Protein AF-A0A0R2QMW4-F1 (afdb_monomer)

Foldseek 3Di:
DVVLVCCCVQQPLNLVSLQVLLVVLQVCLVPPLVLVVDDDPVSSVVSVVSSVVSNVSSVVSVVRNCCQLCVHDPDDHPDGHPHND

pLDDT: mean 87.37, std 10.5, range [60.19, 97.88]

Secondary structure (DSSP, 8-state):
-HHHHHHHHTTSSHHHHHHHHHHHHHHHHHHH--GGG--SHHHHHHHHHHHHHHHHHHHHHHHHHHHHHTT---SS-SS--S---

Structure (mmCIF, N/CA/C/O backbone):
data_AF-A0A0R2QMW4-F1
#
_entry.id   AF-A0A0R2QMW4-F1
#
loop_
_atom_site.group_PDB
_atom_site.id
_atom_site.type_symbol
_atom_site.label_atom_id
_atom_site.label_alt_id
_atom_site.label_comp_id
_atom_site.label_asym_id
_atom_site.label_entity_id
_atom_site.label_seq_id
_atom_site.pdbx_PDB_ins_code
_atom_site.Cartn_x
_atom_site.Cartn_y
_atom_site.Cartn_z
_atom_site.occupancy
_atom_site.B_iso_or_equiv
_atom_site.auth_seq_id
_atom_site.auth_comp_id
_atom_site.auth_asym_id
_atom_site.auth_atom_id
_atom_site.pdbx_PDB_model_num
ATOM 1 N N . MET A 1 1 ? 3.800 -9.945 1.089 1.00 60.19 1 MET A N 1
ATOM 2 C CA . MET A 1 1 ? 4.597 -8.743 1.428 1.00 60.19 1 MET A CA 1
ATOM 3 C C . MET A 1 1 ? 6.073 -8.897 1.135 1.00 60.19 1 MET A C 1
ATOM 5 O O . MET A 1 1 ? 6.599 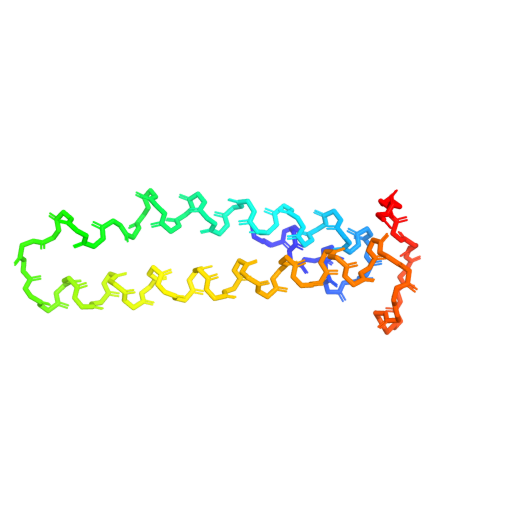-8.018 0.479 1.00 60.19 1 MET A O 1
ATOM 9 N N . ILE A 1 2 ? 6.722 -10.000 1.521 1.00 71.62 2 ILE A N 1
ATOM 10 C CA . ILE A 1 2 ? 8.163 -10.181 1.267 1.00 71.62 2 ILE A CA 1
ATOM 11 C C . ILE A 1 2 ? 8.489 -10.144 -0.234 1.00 71.62 2 ILE A C 1
ATOM 13 O O . ILE A 1 2 ? 9.338 -9.371 -0.646 1.00 71.62 2 ILE A O 1
ATOM 17 N N . ILE A 1 3 ? 7.758 -10.892 -1.065 1.00 67.19 3 ILE A N 1
ATOM 18 C CA . ILE A 1 3 ? 8.027 -10.945 -2.513 1.00 67.19 3 ILE A CA 1
ATOM 19 C C . ILE A 1 3 ? 7.762 -9.587 -3.184 1.00 67.19 3 ILE A C 1
ATOM 21 O O . ILE A 1 3 ? 8.651 -9.059 -3.833 1.00 67.19 3 ILE A O 1
ATOM 25 N N . GLY A 1 4 ? 6.596 -8.965 -2.967 1.00 61.66 4 GLY A N 1
ATOM 26 C CA . GLY A 1 4 ? 6.306 -7.634 -3.529 1.00 61.66 4 GLY A CA 1
ATOM 27 C C . GLY A 1 4 ? 7.276 -6.544 -3.050 1.00 61.66 4 GLY A C 1
ATOM 28 O O . GLY A 1 4 ? 7.707 -5.716 -3.842 1.00 61.66 4 GLY A O 1
ATOM 29 N N . GLY A 1 5 ? 7.686 -6.590 -1.778 1.00 65.62 5 GLY A N 1
ATOM 30 C CA . GLY A 1 5 ? 8.703 -5.690 -1.234 1.0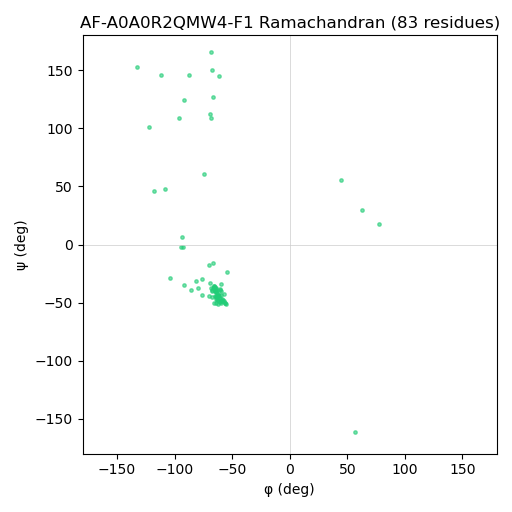0 65.62 5 GLY A CA 1
ATOM 31 C C . GLY A 1 5 ? 10.087 -5.915 -1.845 1.00 65.62 5 GLY A C 1
ATOM 32 O O . GLY A 1 5 ? 10.786 -4.946 -2.107 1.00 65.62 5 GLY A O 1
ATOM 33 N N . LEU A 1 6 ? 10.467 -7.165 -2.132 1.00 69.88 6 LEU A N 1
ATOM 34 C CA . LEU A 1 6 ? 11.723 -7.492 -2.817 1.00 69.88 6 LEU A CA 1
ATOM 35 C C . LEU A 1 6 ? 11.729 -7.026 -4.276 1.00 69.88 6 LEU A C 1
ATOM 37 O O . LEU A 1 6 ? 12.756 -6.545 -4.736 1.00 69.88 6 LEU A O 1
ATOM 41 N N . TYR A 1 7 ? 10.601 -7.116 -4.984 1.00 63.09 7 TYR A N 1
ATOM 42 C CA . TYR A 1 7 ? 10.478 -6.600 -6.355 1.00 63.09 7 TYR A CA 1
ATOM 43 C C . TYR A 1 7 ? 10.710 -5.084 -6.395 1.00 63.09 7 TYR A C 1
ATOM 45 O O . TYR A 1 7 ? 11.505 -4.600 -7.197 1.00 63.09 7 TYR A O 1
ATOM 53 N N . VAL A 1 8 ? 10.094 -4.345 -5.464 1.00 63.91 8 VAL A N 1
ATOM 54 C CA . VAL A 1 8 ? 10.300 -2.893 -5.342 1.00 63.91 8 VAL A CA 1
ATOM 55 C C . VAL A 1 8 ? 11.723 -2.558 -4.891 1.00 63.91 8 VAL A C 1
ATOM 57 O O . VAL A 1 8 ? 12.353 -1.688 -5.480 1.00 63.91 8 VAL A O 1
ATOM 60 N N . ALA A 1 9 ? 12.260 -3.253 -3.884 1.00 68.19 9 ALA A N 1
ATOM 61 C CA . ALA A 1 9 ? 13.581 -2.953 -3.326 1.00 68.19 9 ALA A CA 1
ATOM 62 C C . ALA A 1 9 ? 14.744 -3.283 -4.275 1.00 68.19 9 ALA A C 1
ATOM 64 O O . ALA A 1 9 ? 15.761 -2.599 -4.249 1.00 68.19 9 ALA A O 1
ATOM 65 N N . LEU A 1 10 ? 14.609 -4.329 -5.095 1.00 71.19 10 LEU A N 1
ATOM 66 C CA . LEU A 1 10 ? 15.625 -4.737 -6.071 1.00 71.19 10 LEU A CA 1
ATOM 67 C C . LEU A 1 10 ? 15.404 -4.109 -7.454 1.00 71.19 10 LEU A C 1
ATOM 69 O O . LEU A 1 10 ? 16.190 -4.354 -8.364 1.00 71.19 10 LEU A O 1
ATOM 73 N N . GLY A 1 11 ? 14.332 -3.332 -7.639 1.00 64.19 11 GLY A N 1
ATOM 74 C CA . GLY A 1 11 ? 14.005 -2.742 -8.934 1.00 64.19 11 GLY A CA 1
ATOM 75 C C . GLY A 1 11 ? 13.716 -3.786 -10.019 1.00 64.19 11 GLY A C 1
ATOM 76 O O . GLY A 1 11 ? 14.020 -3.546 -11.184 1.00 64.19 11 GLY A O 1
ATOM 77 N N . ILE A 1 12 ? 13.196 -4.957 -9.633 1.00 73.50 12 ILE A N 1
ATOM 78 C CA . ILE A 1 12 ? 12.774 -6.019 -10.554 1.00 73.50 12 ILE A CA 1
ATOM 79 C C . ILE A 1 12 ? 11.272 -5.848 -10.758 1.00 73.50 12 ILE A C 1
ATOM 81 O O . ILE A 1 12 ? 10.500 -6.082 -9.831 1.00 73.50 12 ILE A O 1
ATOM 85 N N . TYR A 1 13 ? 10.865 -5.409 -11.948 1.00 79.38 13 TYR A N 1
ATOM 86 C CA . TYR A 1 13 ? 9.496 -5.034 -12.300 1.00 79.38 13 TYR A CA 1
ATOM 87 C C . TYR A 1 13 ? 8.854 -4.172 -11.206 1.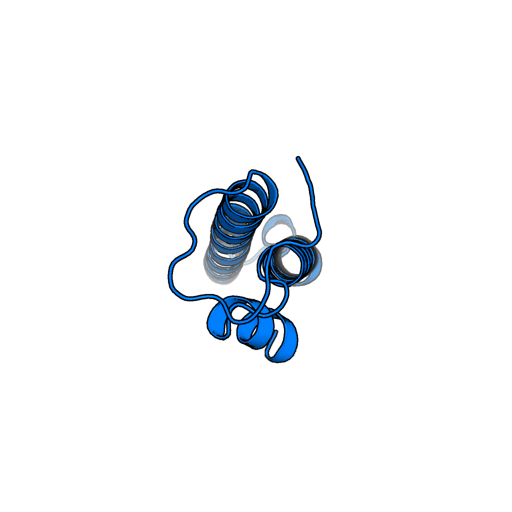00 79.38 13 TYR A C 1
ATOM 89 O O . TYR A 1 13 ? 7.844 -4.538 -10.598 1.00 79.38 13 TYR A O 1
ATOM 97 N N . ALA A 1 14 ? 9.527 -3.062 -10.880 1.00 80.62 14 ALA A N 1
ATOM 98 C CA . ALA A 1 14 ? 9.206 -2.226 -9.727 1.00 80.62 14 ALA A CA 1
ATOM 99 C C . ALA A 1 14 ? 7.776 -1.670 -9.779 1.00 80.62 14 ALA A C 1
ATOM 101 O O . ALA A 1 14 ? 7.119 -1.575 -8.745 1.00 80.62 14 ALA A O 1
ATOM 102 N N . ASP A 1 15 ? 7.270 -1.376 -10.974 1.00 84.94 15 ASP A N 1
ATOM 103 C CA . ASP A 1 15 ? 5.881 -1.002 -11.225 1.00 84.94 15 ASP A CA 1
ATOM 104 C C . ASP A 1 15 ? 4.902 -2.130 -10.861 1.00 84.94 15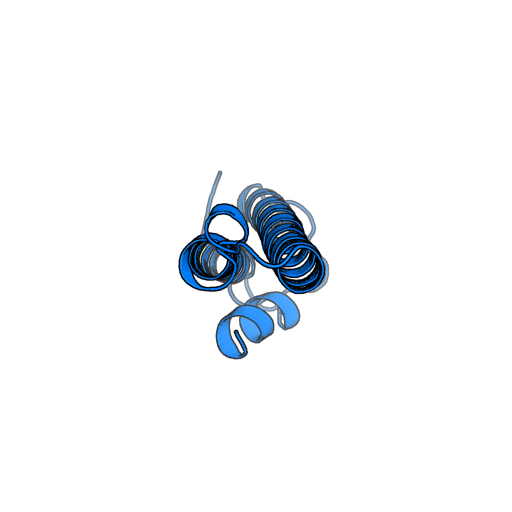 ASP A C 1
ATOM 106 O O . ASP A 1 15 ? 3.986 -1.924 -10.064 1.00 84.94 15 ASP A O 1
ATOM 110 N N . LEU A 1 16 ? 5.117 -3.350 -11.356 1.00 86.12 16 LEU A N 1
ATOM 111 C CA . LEU A 1 16 ? 4.292 -4.508 -11.011 1.00 86.12 16 LEU A CA 1
ATOM 112 C C . LEU A 1 16 ? 4.352 -4.817 -9.510 1.00 86.12 16 LEU A C 1
ATOM 114 O O . LEU A 1 16 ? 3.321 -5.071 -8.884 1.00 86.12 16 LEU A O 1
ATOM 118 N N . GLY A 1 17 ? 5.547 -4.766 -8.918 1.00 86.19 17 GLY A N 1
ATOM 119 C CA . GLY A 1 17 ? 5.746 -4.930 -7.481 1.00 86.19 17 GLY A CA 1
ATOM 120 C C . GLY A 1 17 ? 4.952 -3.897 -6.682 1.00 86.19 17 GLY A C 1
ATOM 121 O O . GLY A 1 17 ? 4.214 -4.260 -5.764 1.00 86.19 17 GLY A O 1
ATOM 122 N N . ALA A 1 18 ? 5.038 -2.626 -7.072 1.00 88.94 18 ALA A N 1
ATOM 123 C CA . ALA A 1 18 ? 4.331 -1.526 -6.433 1.00 88.94 18 ALA A CA 1
ATOM 124 C C . ALA A 1 18 ? 2.803 -1.646 -6.582 1.00 88.94 18 ALA A C 1
ATOM 126 O O . ALA A 1 18 ? 2.070 -1.456 -5.609 1.00 88.94 18 ALA A O 1
ATOM 127 N N . LEU A 1 19 ? 2.305 -2.064 -7.749 1.00 91.25 19 LEU A N 1
ATOM 128 C CA . LEU A 1 19 ? 0.879 -2.307 -7.966 1.00 91.25 19 LEU A CA 1
ATOM 129 C C . LEU A 1 19 ? 0.353 -3.456 -7.088 1.00 91.25 19 LEU A C 1
ATOM 131 O O . LEU A 1 19 ? -0.686 -3.323 -6.436 1.00 91.25 19 LEU A O 1
ATOM 135 N N . LEU A 1 20 ? 1.083 -4.572 -7.014 1.00 90.38 20 LEU A N 1
ATOM 136 C CA . LEU A 1 20 ? 0.718 -5.707 -6.160 1.00 90.38 20 LEU A CA 1
ATOM 137 C C . LEU A 1 20 ? 0.754 -5.342 -4.668 1.00 90.38 20 LEU A C 1
ATOM 139 O O . LEU A 1 20 ? -0.108 -5.792 -3.904 1.00 90.38 20 LEU A O 1
ATOM 143 N N . LEU A 1 21 ? 1.716 -4.514 -4.245 1.00 90.56 21 LEU A N 1
ATOM 144 C CA . LEU A 1 21 ? 1.761 -3.966 -2.888 1.00 90.56 21 LEU A CA 1
ATOM 145 C C . LEU A 1 21 ? 0.532 -3.099 -2.599 1.00 90.56 21 LEU A C 1
ATOM 147 O O . LEU A 1 21 ? -0.117 -3.315 -1.575 1.00 90.56 21 LEU A O 1
ATOM 151 N N . ALA A 1 22 ? 0.169 -2.183 -3.502 1.00 94.50 22 ALA A N 1
ATOM 152 C CA . ALA A 1 22 ? -1.008 -1.331 -3.347 1.00 94.50 22 ALA A CA 1
ATOM 153 C C . ALA A 1 22 ? -2.294 -2.156 -3.178 1.00 94.50 22 ALA A C 1
ATOM 155 O O . ALA A 1 22 ? -3.048 -1.940 -2.227 1.00 94.50 22 ALA A O 1
ATOM 156 N N . ILE A 1 23 ? -2.515 -3.151 -4.049 1.00 94.38 23 ILE A N 1
ATOM 157 C CA . ILE A 1 23 ? -3.690 -4.035 -3.990 1.00 94.38 23 ILE A CA 1
ATOM 158 C C . ILE A 1 23 ? -3.748 -4.771 -2.650 1.00 94.38 23 ILE A C 1
ATOM 160 O O . ILE A 1 23 ? -4.787 -4.782 -1.988 1.00 94.38 23 ILE A O 1
ATOM 164 N N . PHE A 1 24 ? -2.637 -5.371 -2.222 1.00 92.06 24 PHE A N 1
ATOM 165 C CA . PHE A 1 24 ? -2.599 -6.085 -0.951 1.00 92.06 24 PHE A CA 1
ATOM 166 C C . PHE A 1 24 ? -2.866 -5.161 0.240 1.00 92.06 24 PHE A C 1
ATOM 168 O O . PHE A 1 24 ? -3.618 -5.536 1.137 1.00 92.06 24 PHE A O 1
ATOM 175 N N . LEU A 1 25 ? -2.256 -3.974 0.269 1.00 94.44 25 LEU A N 1
ATOM 176 C CA . LEU A 1 25 ? -2.400 -3.027 1.374 1.00 94.44 25 LEU A CA 1
ATOM 177 C C . LEU A 1 25 ? -3.842 -2.537 1.503 1.00 94.44 25 LEU A C 1
ATOM 179 O O . LEU A 1 25 ? -4.357 -2.482 2.618 1.00 94.44 25 LEU A O 1
ATOM 183 N N . LEU A 1 26 ? -4.520 -2.274 0.382 1.00 96.25 26 LEU A N 1
ATOM 184 C CA . LEU A 1 26 ? -5.945 -1.943 0.379 1.00 96.25 26 LEU A CA 1
ATOM 185 C C . LEU A 1 26 ? -6.789 -3.119 0.879 1.00 96.25 26 LEU A C 1
ATOM 187 O O . LEU A 1 26 ? -7.585 -2.953 1.801 1.00 96.25 26 LEU A O 1
ATOM 191 N N . LEU A 1 27 ? -6.588 -4.324 0.338 1.00 94.94 27 LEU A N 1
ATOM 192 C CA . LEU A 1 27 ? -7.319 -5.512 0.793 1.00 94.94 27 LEU A CA 1
ATOM 193 C C . LEU A 1 27 ? -7.124 -5.762 2.294 1.00 94.94 27 LEU A C 1
ATOM 195 O O . LEU A 1 27 ? -8.091 -6.052 2.996 1.00 94.94 27 LEU A O 1
ATOM 199 N N . SER A 1 28 ? -5.893 -5.617 2.784 1.00 93.50 28 SER A N 1
ATOM 200 C CA . SER A 1 28 ? -5.552 -5.738 4.199 1.00 93.50 28 SER A CA 1
ATOM 201 C C . SER A 1 28 ? -6.225 -4.648 5.037 1.00 93.50 28 SER A C 1
ATOM 203 O O . SER A 1 28 ? -6.869 -4.966 6.031 1.00 93.50 28 SER A O 1
ATOM 205 N N . ALA A 1 29 ? -6.176 -3.379 4.613 1.00 94.81 29 ALA A N 1
ATOM 206 C CA . ALA A 1 29 ? -6.836 -2.277 5.314 1.00 94.81 29 ALA A CA 1
ATOM 207 C C . ALA A 1 29 ? -8.336 -2.548 5.517 1.00 94.81 29 ALA A C 1
ATOM 209 O O . ALA A 1 29 ? -8.821 -2.506 6.644 1.00 94.81 29 ALA A O 1
ATOM 210 N N . PHE A 1 30 ? -9.061 -2.904 4.452 1.00 94.69 30 PHE A N 1
ATOM 211 C CA . PHE A 1 30 ? -10.512 -3.097 4.530 1.00 94.69 30 PHE A CA 1
ATOM 212 C C . PHE A 1 30 ? -10.941 -4.414 5.192 1.00 94.69 30 PHE A C 1
ATOM 214 O O . PHE A 1 30 ? -12.020 -4.457 5.782 1.00 94.69 30 PHE A O 1
ATOM 221 N N . LYS A 1 31 ? -10.138 -5.485 5.102 1.00 93.56 31 LYS A N 1
ATOM 222 C CA . LYS A 1 31 ? -10.484 -6.789 5.697 1.00 93.56 31 LYS A CA 1
ATOM 223 C C . LYS A 1 31 ? -9.971 -6.983 7.121 1.00 93.56 31 LYS A C 1
ATOM 225 O O . LYS A 1 31 ? -10.631 -7.677 7.885 1.00 93.56 31 LYS A O 1
ATOM 230 N N . MET A 1 32 ? -8.801 -6.440 7.455 1.00 91.94 32 MET A N 1
ATOM 231 C CA . MET A 1 32 ? -8.128 -6.687 8.737 1.00 91.94 32 MET A CA 1
ATOM 232 C C . MET A 1 32 ? -8.251 -5.514 9.710 1.00 91.94 32 MET A C 1
ATOM 234 O O . MET A 1 32 ? -8.265 -5.755 10.908 1.00 91.94 32 MET A O 1
ATOM 238 N N . HIS A 1 33 ? -8.368 -4.277 9.211 1.00 95.50 33 HIS A N 1
ATOM 239 C CA . HIS A 1 33 ? -8.410 -3.060 10.032 1.00 95.50 33 HIS A CA 1
ATOM 240 C C . HIS A 1 33 ? -9.731 -2.301 9.888 1.00 95.50 33 HIS A C 1
ATOM 242 O O . HIS A 1 33 ? -9.777 -1.081 9.713 1.00 95.50 33 HIS A O 1
ATOM 248 N N . ASN A 1 34 ? -10.837 -3.039 9.951 1.00 93.94 34 ASN A N 1
ATOM 249 C CA . ASN A 1 34 ? -12.204 -2.535 9.840 1.00 93.94 34 ASN A CA 1
ATOM 250 C C . ASN A 1 34 ? -12.663 -1.792 11.110 1.00 93.94 34 ASN A C 1
ATOM 252 O O . ASN A 1 34 ? -13.657 -2.142 11.742 1.00 93.94 34 ASN A O 1
ATOM 256 N N . PHE A 1 35 ? -11.967 -0.713 11.475 1.00 95.25 35 PHE A N 1
ATOM 257 C CA . PHE A 1 35 ? -12.181 0.046 12.715 1.00 95.25 35 PHE A CA 1
ATOM 258 C C . PHE A 1 35 ? -13.627 0.534 12.928 1.00 95.25 35 PHE A C 1
ATOM 260 O O . PHE A 1 35 ? -14.047 0.771 14.060 1.00 95.25 35 PHE A O 1
ATOM 267 N N . TRP A 1 36 ? -14.416 0.686 11.860 1.00 95.62 36 TRP A N 1
ATOM 268 C CA . TRP A 1 36 ? -15.830 1.070 11.933 1.00 95.62 36 TRP A CA 1
ATOM 269 C C . TRP A 1 36 ? -16.728 0.014 12.589 1.00 95.62 36 TRP A C 1
ATOM 271 O O . TRP A 1 36 ? -17.836 0.355 12.994 1.00 95.62 36 TRP A O 1
ATOM 281 N N . THR A 1 37 ? -16.275 -1.235 12.731 1.00 95.62 37 THR A N 1
ATOM 282 C CA . THR A 1 37 ? -17.019 -2.291 13.437 1.00 95.62 37 THR A CA 1
ATOM 283 C C . THR A 1 37 ? -16.622 -2.428 14.910 1.00 95.62 37 THR A C 1
ATOM 285 O O . THR A 1 37 ? -17.191 -3.259 15.613 1.00 95.62 37 THR A O 1
ATOM 288 N N . VAL A 1 38 ? -15.645 -1.651 15.393 1.00 95.94 38 VAL A N 1
ATOM 289 C CA . VAL A 1 38 ? -15.108 -1.765 16.758 1.00 95.94 38 VAL A CA 1
ATOM 290 C C . VAL A 1 38 ? -1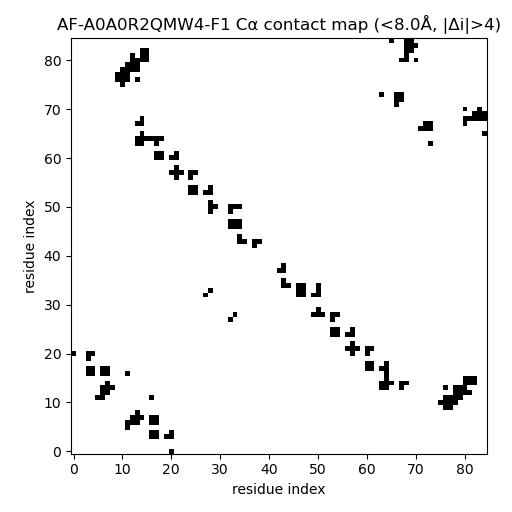5.853 -0.827 17.711 1.00 95.94 38 VAL A C 1
ATOM 292 O O . VAL A 1 38 ? -15.921 0.381 17.478 1.00 95.94 38 VAL A O 1
ATOM 295 N N . ALA A 1 39 ? -16.412 -1.387 18.790 1.00 95.62 39 ALA A N 1
ATOM 296 C CA . ALA A 1 39 ? -17.185 -0.640 19.787 1.00 95.62 39 ALA A CA 1
ATOM 297 C C . ALA A 1 39 ? -16.311 -0.002 20.878 1.00 95.62 39 ALA A C 1
ATOM 299 O O . ALA A 1 39 ? -16.575 1.124 21.295 1.00 95.62 39 ALA A O 1
ATOM 300 N N . ASP A 1 40 ? -15.270 -0.709 21.327 1.00 97.12 40 ASP A N 1
ATOM 301 C CA . ASP A 1 40 ? -14.323 -0.176 22.306 1.00 97.12 40 ASP A CA 1
ATOM 302 C C . ASP A 1 40 ? -13.523 0.990 21.706 1.00 97.12 40 ASP A C 1
ATOM 304 O O . ASP A 1 40 ? -12.928 0.869 20.632 1.00 97.12 40 ASP A O 1
ATOM 308 N N . ALA A 1 41 ? -13.510 2.132 22.394 1.00 95.25 41 ALA A N 1
ATOM 309 C CA . ALA A 1 41 ? -12.919 3.362 21.874 1.00 95.25 41 ALA A CA 1
ATOM 310 C C . ALA A 1 41 ? -11.398 3.254 21.681 1.00 95.25 41 ALA A C 1
ATOM 312 O O . ALA A 1 41 ? -10.857 3.781 20.705 1.00 95.25 41 ALA A O 1
ATOM 313 N N . GLN A 1 42 ? -10.711 2.551 22.582 1.00 95.81 42 GLN A N 1
ATOM 314 C CA . GLN A 1 42 ? -9.257 2.447 22.568 1.00 95.81 42 GLN A CA 1
ATOM 315 C C . GLN A 1 42 ? -8.790 1.479 21.470 1.00 95.81 42 GLN A C 1
ATOM 317 O O . GLN A 1 42 ? -7.899 1.810 20.683 1.00 95.81 42 GLN A O 1
ATOM 322 N N . ALA A 1 43 ? -9.459 0.334 21.331 1.00 95.62 43 ALA A N 1
ATOM 323 C CA . ALA A 1 43 ? -9.244 -0.608 20.236 1.00 95.62 43 ALA A CA 1
ATOM 324 C C . ALA A 1 43 ? -9.605 0.005 18.873 1.00 95.62 43 ALA A C 1
ATOM 326 O O . ALA A 1 43 ? -8.862 -0.159 17.906 1.00 95.62 43 ALA A O 1
ATOM 327 N N . LYS A 1 44 ? -10.693 0.783 18.791 1.00 97.25 44 LYS A N 1
ATOM 328 C CA . LYS A 1 44 ? -11.086 1.487 17.561 1.00 97.25 44 LYS A CA 1
ATOM 329 C C . LYS A 1 44 ? -10.006 2.453 17.087 1.00 97.25 44 LYS A C 1
ATOM 331 O O . LYS A 1 44 ? -9.716 2.503 15.894 1.00 97.25 44 LYS A O 1
ATOM 336 N N . GLN A 1 45 ? -9.396 3.212 17.998 1.00 97.56 45 GLN A N 1
ATOM 337 C CA . GLN A 1 45 ? -8.313 4.133 17.650 1.00 97.56 45 GLN A CA 1
ATOM 338 C C . GLN A 1 45 ? -7.068 3.391 17.140 1.00 97.56 45 GLN A C 1
ATOM 340 O O . GLN A 1 45 ? -6.438 3.835 16.173 1.00 97.56 45 GLN A O 1
ATOM 345 N N . ALA A 1 46 ? -6.725 2.255 17.754 1.00 97.00 46 ALA A N 1
ATOM 346 C CA . ALA A 1 46 ? -5.617 1.417 17.304 1.00 97.00 46 ALA A CA 1
ATOM 347 C C . ALA A 1 46 ? -5.868 0.854 15.893 1.00 97.00 46 ALA A C 1
ATOM 349 O O . ALA A 1 46 ? -5.019 1.007 15.011 1.00 97.00 46 ALA A O 1
ATOM 350 N N . GLU A 1 47 ? -7.056 0.296 15.645 1.00 97.50 47 GLU A N 1
ATOM 351 C CA . GLU A 1 47 ? -7.440 -0.214 14.324 1.00 97.50 47 GLU A CA 1
ATOM 352 C C . GLU A 1 47 ? -7.488 0.892 13.266 1.00 97.50 47 GLU A C 1
ATOM 354 O O . GLU A 1 47 ? -6.956 0.728 12.170 1.00 97.50 47 GLU A O 1
ATOM 359 N N . MET A 1 48 ? -8.032 2.065 13.603 1.00 97.81 48 MET A N 1
ATOM 360 C CA . MET A 1 48 ? -8.050 3.217 12.699 1.00 97.81 48 MET A CA 1
ATOM 361 C C . MET A 1 48 ? -6.628 3.655 12.328 1.00 97.81 48 MET A C 1
ATOM 363 O O . MET A 1 48 ? -6.357 3.969 11.171 1.00 97.81 48 MET A O 1
ATOM 367 N N . THR A 1 49 ? -5.694 3.627 13.281 1.00 97.81 49 THR A N 1
ATOM 368 C CA . THR A 1 49 ? -4.285 3.946 13.019 1.00 97.81 49 THR A CA 1
ATOM 369 C C . THR A 1 49 ? -3.660 2.951 12.041 1.00 97.81 49 THR A C 1
ATOM 371 O O . THR A 1 49 ? -2.966 3.360 11.110 1.00 97.81 49 THR A O 1
ATOM 374 N N . ASN A 1 50 ? -3.911 1.651 12.211 1.00 97.25 50 ASN A N 1
ATOM 375 C CA . ASN A 1 50 ? -3.397 0.623 11.302 1.00 97.25 50 ASN A CA 1
ATOM 376 C C . ASN A 1 50 ? -4.034 0.708 9.908 1.00 97.25 50 ASN A C 1
ATOM 378 O O . ASN A 1 50 ? -3.324 0.606 8.906 1.00 97.25 50 ASN A O 1
ATOM 382 N N . PHE A 1 51 ? -5.336 0.992 9.829 1.00 97.75 51 PHE A N 1
ATOM 383 C CA . PHE A 1 51 ? -6.019 1.267 8.566 1.00 97.75 51 PHE A CA 1
ATOM 384 C C . PHE A 1 51 ? -5.355 2.426 7.815 1.00 97.75 51 PHE A C 1
ATOM 386 O O . PHE A 1 51 ? -5.000 2.286 6.645 1.00 97.75 51 PHE A O 1
ATOM 393 N N . MET A 1 52 ? -5.128 3.556 8.496 1.00 97.88 52 MET A N 1
ATOM 394 C CA . MET A 1 52 ? -4.514 4.737 7.883 1.00 97.88 52 MET A CA 1
ATOM 395 C C . MET A 1 52 ? -3.064 4.489 7.463 1.00 97.88 52 MET A C 1
ATOM 397 O O . MET A 1 52 ? -2.654 4.968 6.409 1.00 97.88 52 MET A O 1
ATOM 401 N N . LYS A 1 53 ? -2.299 3.693 8.222 1.00 97.06 53 LYS A N 1
ATOM 402 C CA . LYS A 1 53 ? -0.955 3.256 7.809 1.00 97.06 53 LYS A CA 1
ATOM 403 C C . LYS A 1 53 ? -1.000 2.460 6.507 1.00 97.06 53 LYS A C 1
ATOM 405 O O . LYS A 1 53 ? -0.258 2.781 5.583 1.00 97.06 53 LYS A O 1
ATOM 410 N N . ASN A 1 54 ? -1.879 1.462 6.409 1.00 96.31 54 ASN A N 1
ATOM 411 C CA . ASN A 1 54 ? -2.001 0.668 5.186 1.00 96.31 54 ASN A CA 1
ATOM 412 C C . ASN A 1 54 ? -2.472 1.521 4.005 1.00 96.31 54 ASN A C 1
ATOM 414 O O . ASN A 1 54 ? -1.955 1.357 2.903 1.00 96.31 54 ASN A O 1
ATOM 418 N N . LEU A 1 55 ? -3.394 2.461 4.229 1.00 97.19 55 LEU A N 1
ATOM 419 C CA . LEU A 1 55 ? -3.857 3.378 3.189 1.00 97.19 55 LEU A CA 1
ATOM 420 C C . LEU A 1 55 ? -2.737 4.313 2.705 1.00 97.19 55 LEU A C 1
ATOM 422 O O . LEU A 1 55 ? -2.557 4.477 1.500 1.00 97.19 55 LEU A O 1
ATOM 426 N N . ALA A 1 56 ? -1.947 4.879 3.621 1.00 97.31 56 ALA A N 1
ATOM 427 C CA . ALA A 1 56 ? -0.801 5.721 3.281 1.00 97.31 56 ALA A CA 1
ATOM 428 C C . ALA A 1 56 ? 0.265 4.943 2.492 1.00 97.31 56 ALA A C 1
ATOM 430 O O . ALA A 1 56 ? 0.760 5.425 1.473 1.00 97.31 56 ALA A O 1
ATOM 431 N N . LEU A 1 57 ? 0.577 3.712 2.914 1.00 95.62 57 LEU A N 1
ATOM 432 C CA . LEU A 1 57 ? 1.509 2.835 2.202 1.00 95.62 57 LEU A CA 1
ATOM 433 C C . LEU A 1 57 ? 0.969 2.409 0.828 1.00 95.62 57 LEU A C 1
ATOM 435 O O . LEU A 1 57 ? 1.743 2.308 -0.124 1.00 95.62 57 LEU A O 1
ATOM 439 N N . ALA A 1 58 ? -0.343 2.186 0.696 1.00 95.69 58 ALA A N 1
ATOM 440 C CA . ALA A 1 58 ? -0.966 1.901 -0.594 1.00 95.69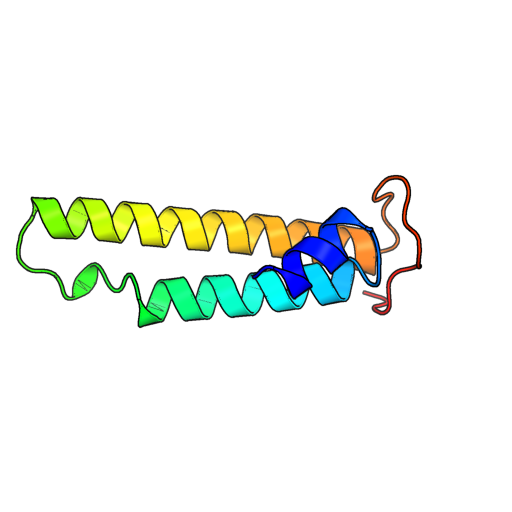 58 ALA A CA 1
ATOM 441 C C . ALA A 1 58 ? -0.832 3.102 -1.538 1.00 95.69 58 ALA A C 1
ATOM 443 O O . ALA A 1 58 ? -0.435 2.930 -2.686 1.00 95.69 58 ALA A O 1
ATOM 444 N N . GLY A 1 59 ? -1.077 4.319 -1.038 1.00 96.44 59 GLY A N 1
ATOM 445 C CA . GLY A 1 59 ? -0.860 5.558 -1.785 1.00 96.44 59 GLY A CA 1
ATOM 446 C C . GLY A 1 59 ? 0.592 5.723 -2.241 1.00 96.44 59 GLY A C 1
ATOM 447 O O . GLY A 1 59 ? 0.837 5.971 -3.418 1.00 96.44 59 GLY A O 1
ATOM 448 N N . ALA A 1 60 ? 1.560 5.503 -1.348 1.00 94.38 60 ALA A N 1
ATOM 449 C CA . ALA A 1 60 ? 2.982 5.536 -1.699 1.00 94.38 60 ALA A CA 1
ATOM 450 C C . ALA A 1 60 ? 3.341 4.494 -2.773 1.00 94.38 60 ALA A C 1
ATOM 452 O O . ALA A 1 60 ? 4.078 4.793 -3.709 1.00 94.38 60 ALA A O 1
ATOM 453 N N . SER A 1 61 ? 2.767 3.292 -2.679 1.00 92.94 61 SER A N 1
ATOM 454 C CA . SER A 1 61 ? 2.960 2.239 -3.680 1.00 92.94 61 SER A CA 1
ATOM 455 C C . SER A 1 61 ? 2.384 2.645 -5.043 1.00 92.94 61 SER A C 1
ATOM 457 O O . SER A 1 61 ? 3.028 2.446 -6.066 1.00 92.94 61 SER A O 1
ATOM 459 N N . LEU A 1 62 ? 1.213 3.288 -5.083 1.00 94.69 62 LEU A N 1
ATOM 460 C CA . LEU A 1 62 ? 0.636 3.792 -6.334 1.00 94.69 62 LEU A CA 1
ATOM 461 C C . LEU A 1 62 ? 1.465 4.923 -6.957 1.00 94.69 62 LEU A C 1
ATOM 463 O O . LEU A 1 62 ? 1.596 4.968 -8.177 1.00 94.69 62 LEU A O 1
ATOM 467 N N . ILE A 1 63 ? 2.063 5.802 -6.145 1.00 93.88 63 ILE A N 1
ATOM 468 C CA . ILE A 1 63 ? 2.986 6.834 -6.642 1.00 93.88 63 ILE A CA 1
ATOM 469 C C . ILE A 1 63 ? 4.189 6.183 -7.332 1.00 93.88 63 ILE A C 1
ATOM 471 O O . ILE A 1 63 ? 4.532 6.579 -8.442 1.00 93.88 63 ILE A O 1
ATOM 475 N N . ILE A 1 64 ? 4.793 5.160 -6.716 1.00 89.94 64 ILE A N 1
ATOM 476 C CA . ILE A 1 64 ? 5.917 4.420 -7.313 1.00 89.94 64 ILE A CA 1
ATOM 477 C C . ILE A 1 64 ? 5.487 3.732 -8.612 1.00 89.94 64 ILE A C 1
ATOM 479 O O . ILE A 1 64 ? 6.200 3.817 -9.607 1.00 89.94 64 ILE A O 1
ATOM 483 N N . PHE A 1 65 ? 4.313 3.094 -8.625 1.00 91.25 65 PHE A N 1
ATOM 484 C CA . PHE A 1 65 ? 3.769 2.453 -9.821 1.00 91.25 65 PHE A CA 1
ATOM 485 C C . PHE A 1 65 ? 3.654 3.430 -10.998 1.00 91.25 65 PHE A C 1
ATOM 487 O O . PHE A 1 65 ? 4.152 3.138 -12.082 1.00 91.25 65 PHE A O 1
ATOM 494 N N . VAL A 1 66 ? 3.050 4.601 -10.776 1.00 92.19 66 VAL A N 1
ATOM 495 C CA . VAL A 1 66 ? 2.890 5.627 -11.818 1.00 92.19 66 VAL A CA 1
ATOM 496 C C . VAL A 1 66 ? 4.237 6.217 -12.226 1.00 92.19 66 VAL A C 1
ATOM 498 O O . VAL A 1 66 ? 4.472 6.421 -13.414 1.00 92.19 66 VAL A O 1
ATOM 501 N N . LEU A 1 67 ? 5.140 6.459 -11.273 1.00 90.75 67 LEU A N 1
ATOM 502 C CA . LEU A 1 67 ? 6.471 6.991 -11.562 1.00 90.75 67 LEU A CA 1
ATOM 503 C C . LEU A 1 67 ? 7.251 6.048 -12.485 1.00 90.75 67 LEU A C 1
ATOM 505 O O . LEU A 1 67 ? 7.751 6.486 -13.512 1.00 90.75 67 LEU A O 1
ATOM 509 N N . VAL A 1 68 ? 7.306 4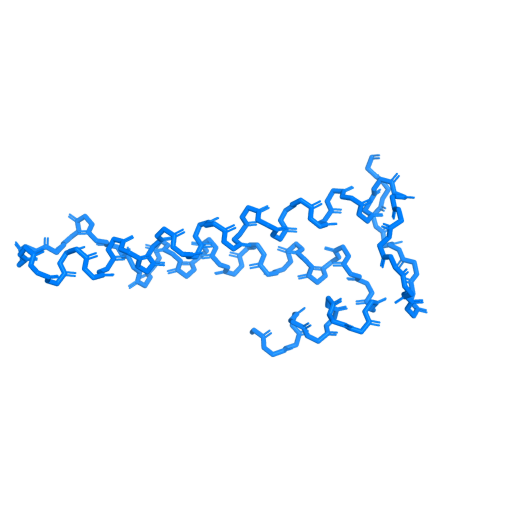.757 -12.154 1.00 88.12 68 VAL A N 1
ATOM 510 C CA . VAL A 1 68 ? 8.036 3.759 -12.949 1.00 88.12 68 VAL A CA 1
ATOM 511 C C . VAL A 1 68 ? 7.334 3.497 -14.285 1.00 88.12 68 VAL A C 1
ATOM 513 O O . VAL A 1 68 ? 7.989 3.488 -15.322 1.00 88.12 68 VAL A O 1
ATOM 516 N N . GLY A 1 69 ? 6.006 3.341 -14.288 1.00 87.00 69 GLY A N 1
ATOM 517 C CA . GLY A 1 69 ? 5.237 3.052 -15.505 1.00 87.00 69 GLY A CA 1
ATOM 518 C C . GLY A 1 69 ? 5.153 4.214 -16.504 1.00 87.00 69 GLY A C 1
ATOM 519 O O . GLY A 1 69 ? 4.847 3.986 -17.669 1.00 87.00 69 GLY A O 1
ATOM 520 N N . SER A 1 70 ? 5.444 5.449 -16.079 1.00 88.69 70 SER A N 1
ATOM 521 C CA . SER A 1 70 ? 5.577 6.617 -16.971 1.00 88.69 70 SER A CA 1
ATOM 522 C C . SER A 1 70 ? 7.022 6.872 -17.428 1.00 88.69 70 SER A C 1
ATOM 524 O O . SER A 1 70 ? 7.302 7.882 -18.074 1.00 88.69 70 SER A O 1
ATOM 526 N N . GLY A 1 71 ? 7.956 5.970 -17.097 1.00 82.88 71 GLY A N 1
ATOM 527 C CA . GLY A 1 71 ? 9.373 6.093 -17.452 1.00 82.88 71 GLY 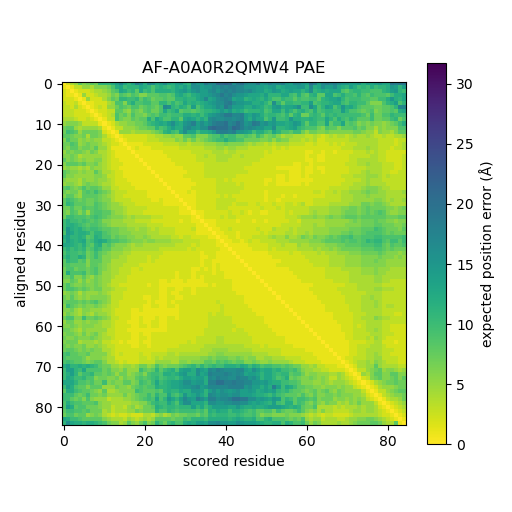A CA 1
ATOM 528 C C . GLY A 1 71 ? 10.156 7.083 -16.584 1.00 82.88 71 GLY A C 1
ATOM 529 O O . GLY A 1 71 ? 11.233 7.530 -16.977 1.00 82.88 71 GLY A O 1
ATOM 530 N N . GLY A 1 72 ? 9.626 7.450 -15.416 1.00 81.00 72 GLY A N 1
ATOM 531 C CA . GLY A 1 72 ? 10.316 8.287 -14.443 1.00 81.00 72 GLY A CA 1
ATOM 532 C C . GLY A 1 72 ? 11.529 7.589 -13.824 1.00 81.00 72 GLY A C 1
ATOM 533 O O . GLY A 1 72 ? 11.570 6.368 -13.673 1.00 81.00 72 GLY A O 1
ATOM 534 N N . GLU A 1 73 ? 12.530 8.379 -13.435 1.00 78.62 73 GLU A N 1
ATOM 535 C CA . GLU A 1 73 ? 13.758 7.859 -12.834 1.00 78.62 73 GLU A CA 1
ATOM 536 C C . GLU A 1 73 ? 13.479 7.282 -11.435 1.00 78.62 73 GLU A C 1
ATOM 538 O O . GLU A 1 73 ? 13.220 8.008 -10.475 1.00 78.62 73 GLU A O 1
ATOM 543 N N . PHE A 1 74 ? 13.543 5.954 -11.317 1.00 76.19 74 PHE A N 1
ATOM 544 C CA . PHE A 1 74 ? 13.384 5.211 -10.064 1.00 76.19 74 PHE A CA 1
ATOM 545 C C . PHE A 1 74 ? 14.726 4.621 -9.602 1.00 76.19 74 PHE A C 1
ATOM 547 O O . PHE A 1 74 ? 14.835 3.444 -9.273 1.00 76.19 74 PHE A O 1
ATOM 554 N N . GLY A 1 75 ? 15.783 5.439 -9.609 1.00 79.44 75 GLY A N 1
ATOM 555 C CA . GLY A 1 75 ? 17.122 5.024 -9.182 1.00 79.44 75 GLY A CA 1
ATOM 556 C C . GLY A 1 75 ? 17.683 3.810 -9.950 1.00 79.44 75 GLY A C 1
ATOM 557 O O . GLY A 1 75 ? 17.228 3.500 -11.054 1.00 79.44 75 GLY A O 1
ATOM 558 N N . PRO A 1 76 ? 18.698 3.114 -9.399 1.00 77.94 76 PRO A N 1
ATOM 559 C CA . PRO A 1 76 ? 19.265 1.929 -10.033 1.00 77.94 76 PRO A CA 1
ATOM 560 C C . PRO A 1 76 ? 18.262 0.769 -9.992 1.00 77.94 76 PRO A C 1
ATOM 562 O O . PRO A 1 76 ? 17.969 0.218 -8.932 1.00 77.94 76 PRO A O 1
ATOM 565 N N . THR A 1 77 ? 17.759 0.384 -11.162 1.00 78.69 77 THR A N 1
ATOM 566 C CA . THR A 1 77 ? 16.836 -0.741 -11.353 1.00 78.69 77 THR A CA 1
ATOM 567 C C . THR A 1 77 ? 17.521 -1.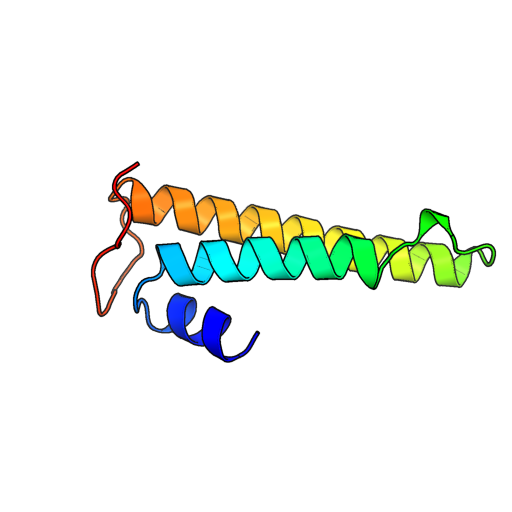867 -12.124 1.00 78.69 77 THR A C 1
ATOM 569 O O . THR A 1 77 ? 18.385 -1.625 -12.966 1.00 78.69 77 THR A O 1
ATOM 572 N N . ILE A 1 78 ? 17.172 -3.119 -11.807 1.00 77.12 78 ILE A N 1
ATOM 573 C CA . ILE A 1 78 ? 17.704 -4.299 -12.511 1.00 77.12 78 ILE A CA 1
ATOM 574 C C . ILE A 1 78 ? 16.938 -4.533 -13.819 1.00 77.12 78 ILE A C 1
ATOM 576 O O . ILE A 1 78 ? 17.503 -5.031 -14.791 1.00 77.12 78 ILE A O 1
ATOM 580 N N . THR A 1 79 ? 15.654 -4.177 -13.849 1.00 77.31 79 THR A N 1
ATOM 581 C CA . THR A 1 79 ? 14.793 -4.296 -15.028 1.00 77.31 79 THR A CA 1
ATOM 582 C C . THR A 1 79 ? 14.017 -3.008 -15.246 1.00 77.31 79 THR A C 1
ATOM 584 O O . THR A 1 79 ? 13.655 -2.338 -14.279 1.00 77.31 79 THR A O 1
ATOM 587 N N . GLU A 1 80 ? 13.661 -2.732 -16.493 1.00 79.31 80 GLU A N 1
ATOM 588 C CA . GLU A 1 80 ? 12.720 -1.662 -16.820 1.00 79.31 80 GLU A CA 1
ATOM 589 C C . GLU A 1 80 ? 11.293 -1.978 -16.334 1.00 79.31 80 GLU A C 1
ATOM 591 O O . GLU A 1 80 ? 10.970 -3.115 -15.961 1.00 79.31 80 GLU A O 1
ATOM 596 N N . GLY A 1 81 ? 10.443 -0.947 -16.324 1.00 79.94 81 GLY A N 1
ATOM 597 C CA . GLY A 1 81 ? 9.011 -1.101 -16.083 1.00 79.94 81 GLY A CA 1
ATOM 598 C C . GLY A 1 81 ? 8.352 -1.974 -17.154 1.00 79.94 81 GLY A C 1
ATOM 599 O O . GLY A 1 81 ? 8.737 -1.961 -18.321 1.00 79.94 81 GLY A O 1
ATOM 600 N N . ILE A 1 82 ? 7.356 -2.755 -16.746 1.00 84.69 82 ILE A N 1
ATOM 601 C CA . ILE A 1 82 ? 6.500 -3.529 -17.651 1.00 84.69 82 ILE A CA 1
ATOM 602 C C . ILE A 1 82 ? 5.426 -2.631 -18.274 1.00 84.69 82 ILE A C 1
ATOM 604 O O . ILE A 1 82 ? 5.033 -2.829 -19.425 1.00 84.69 82 ILE A O 1
ATOM 608 N N . PHE A 1 83 ? 4.894 -1.691 -17.496 1.00 83.50 83 PHE A N 1
ATOM 609 C CA . PHE A 1 83 ? 3.770 -0.862 -17.902 1.00 83.50 83 PHE A CA 1
ATOM 610 C C . PHE A 1 83 ? 4.251 0.377 -18.659 1.00 83.50 83 PHE A C 1
ATOM 612 O O . PHE A 1 83 ? 5.292 0.945 -18.347 1.00 83.50 83 PHE A O 1
ATOM 619 N N . ASN A 1 84 ? 3.454 0.799 -19.641 1.00 85.50 84 ASN A N 1
ATOM 620 C CA . ASN A 1 84 ? 3.622 2.053 -20.368 1.00 85.50 84 ASN A CA 1
ATOM 621 C C . ASN A 1 84 ? 2.321 2.849 -20.195 1.00 85.50 84 ASN A C 1
ATOM 623 O O . ASN A 1 84 ? 1.294 2.468 -20.769 1.00 85.50 84 ASN A O 1
ATOM 627 N N . LEU A 1 85 ? 2.352 3.833 -19.292 1.00 82.38 85 LEU A N 1
ATOM 628 C CA . LEU A 1 85 ? 1.203 4.617 -18.817 1.00 82.38 85 LEU A CA 1
ATOM 629 C C . LEU A 1 85 ? 1.100 5.985 -19.495 1.00 82.38 85 LEU A C 1
ATOM 631 O O . LEU A 1 85 ? 2.152 6.626 -19.707 1.00 82.38 85 LEU A O 1
#

Radius of gyration: 15.19 Å; Cα contacts (8 Å, |Δi|>4): 120; chains: 1; bounding box: 36×19×43 Å

Mean predicted aligned error: 5.38 Å

Organism: NCBI:txid1655570

Sequence (85 aa):
MIIGGLYVALGIYADLGALLLAIFLLLSAFKMHNFWTVADAQAKQAEMTNFMKNLALAGASLIIFVLVGSGGEFGPTITEGIFNL

Solvent-accessible surface area (backbone atoms only — not comparable to full-atom values): 4271 Å² total; per-residue (Å²): 105,70,66,36,50,46,20,43,73,55,15,43,34,28,19,60,15,17,46,53,43,20,53,50,26,48,54,44,21,66,72,74,26,50,28,91,78,48,82,54,69,70,62,20,52,53,27,43,51,52,20,51,50,28,48,50,52,19,52,54,20,46,51,48,17,52,38,32,15,58,71,43,91,71,74,90,50,76,42,68,48,80,55,84,104

Nearest PDB structures (foldseek):
  6bmn-assembly1_A  TM=5.402E-01  e=5.119E-01  Homo sapiens
  3uon-assembly1_A  TM=2.932E-01  e=5.958E+00  Homo sapiens